Protein AF-A0A2V9K736-F1 (afdb_monomer_lite)

pLDDT: mean 77.45, std 14.62, range [39.84, 97.06]

Structure (mmCIF, N/CA/C/O backbone):
data_AF-A0A2V9K736-F1
#
_entry.id   AF-A0A2V9K736-F1
#
loop_
_atom_site.group_PDB
_atom_site.id
_atom_site.type_symbol
_atom_site.label_atom_id
_atom_site.label_alt_id
_atom_site.label_comp_id
_atom_site.label_asym_id
_atom_site.label_entity_id
_atom_site.label_seq_id
_atom_site.pdbx_PDB_ins_code
_atom_site.Cartn_x
_atom_site.Cartn_y
_atom_site.Cartn_z
_atom_site.occupancy
_atom_site.B_iso_or_equiv
_atom_site.auth_seq_id
_atom_site.auth_comp_id
_atom_site.auth_asym_id
_atom_site.auth_atom_id
_atom_site.pdbx_PDB_model_num
ATOM 1 N N . MET A 1 1 ? 2.320 -18.007 -5.615 1.00 45.31 1 MET A N 1
ATOM 2 C CA . MET A 1 1 ? 2.322 -16.530 -5.674 1.00 45.31 1 MET A CA 1
ATOM 3 C C . MET A 1 1 ? 3.599 -16.059 -4.986 1.00 45.31 1 MET A C 1
ATOM 5 O O . MET A 1 1 ? 3.812 -16.476 -3.857 1.00 45.31 1 MET A O 1
ATOM 9 N N . HIS A 1 2 ? 4.490 -15.334 -5.670 1.00 51.19 2 HIS A N 1
ATOM 10 C CA . HIS A 1 2 ? 5.785 -14.900 -5.100 1.00 51.19 2 HIS A CA 1
ATOM 11 C C . HIS A 1 2 ? 5.804 -13.398 -4.747 1.00 51.19 2 HIS A C 1
ATOM 13 O O . HIS A 1 2 ? 6.661 -12.951 -3.996 1.00 51.19 2 HIS A O 1
ATOM 19 N N . VAL A 1 3 ? 4.825 -12.637 -5.250 1.00 60.97 3 VAL A N 1
ATOM 20 C CA . VAL A 1 3 ? 4.582 -11.214 -4.971 1.00 60.97 3 VAL A CA 1
ATOM 21 C C . VAL A 1 3 ? 3.096 -11.066 -4.630 1.00 60.97 3 VAL A C 1
ATOM 23 O O . VAL A 1 3 ? 2.280 -11.798 -5.1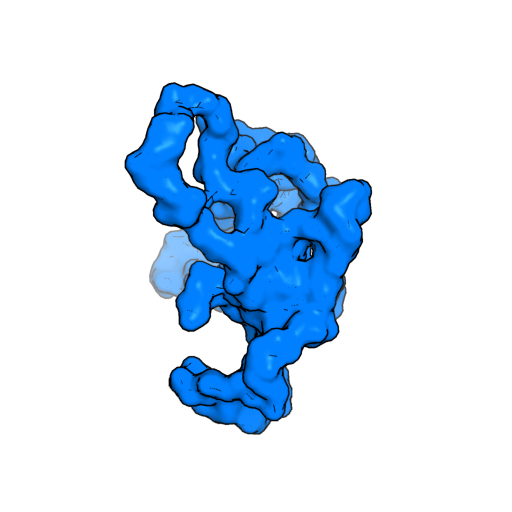91 1.00 60.97 3 VAL A O 1
ATOM 26 N N . GLY A 1 4 ? 2.749 -10.188 -3.683 1.00 61.91 4 GLY A N 1
ATOM 27 C CA . GLY A 1 4 ? 1.366 -9.987 -3.229 1.00 61.91 4 GLY A CA 1
ATOM 28 C C . GLY A 1 4 ? 0.404 -9.580 -4.353 1.00 61.91 4 GLY A C 1
ATOM 29 O O . GLY A 1 4 ? 0.833 -9.129 -5.415 1.00 61.91 4 GLY A O 1
ATOM 30 N N . ALA A 1 5 ? -0.898 -9.753 -4.117 1.00 70.69 5 ALA A N 1
ATOM 31 C CA . ALA A 1 5 ? -1.948 -9.333 -5.041 1.00 70.69 5 ALA A CA 1
ATOM 32 C C . ALA A 1 5 ? -2.770 -8.183 -4.444 1.00 70.69 5 ALA A C 1
ATOM 34 O O . ALA A 1 5 ? -3.247 -8.290 -3.313 1.00 70.69 5 ALA A O 1
ATOM 35 N N . ALA A 1 6 ? -2.976 -7.110 -5.209 1.00 73.38 6 ALA A N 1
ATOM 36 C CA . ALA A 1 6 ? -4.020 -6.130 -4.924 1.00 73.38 6 ALA A CA 1
ATOM 37 C C . ALA A 1 6 ? -5.364 -6.715 -5.357 1.00 73.38 6 ALA A C 1
ATOM 39 O O . ALA A 1 6 ? -5.498 -7.168 -6.493 1.00 73.38 6 ALA A O 1
ATOM 40 N N . VAL A 1 7 ? -6.348 -6.724 -4.457 1.00 75.06 7 VAL A N 1
ATOM 41 C CA . VAL A 1 7 ? -7.627 -7.415 -4.657 1.00 75.06 7 VAL A CA 1
ATOM 42 C C . VAL A 1 7 ? -8.797 -6.453 -4.493 1.00 75.06 7 VAL A C 1
ATOM 44 O O . VAL A 1 7 ? -8.876 -5.689 -3.533 1.00 75.06 7 VAL A O 1
ATOM 47 N N . TRP A 1 8 ? -9.751 -6.557 -5.408 1.00 69.56 8 TRP A N 1
ATOM 48 C CA . TRP A 1 8 ? -11.044 -5.901 -5.381 1.00 69.56 8 TRP A CA 1
ATOM 49 C C . TRP A 1 8 ? -12.160 -6.915 -5.124 1.00 69.56 8 TRP A C 1
ATOM 51 O O . TRP A 1 8 ? -12.261 -7.936 -5.804 1.00 69.56 8 TRP A O 1
ATOM 61 N N . ASN A 1 9 ? -13.022 -6.621 -4.152 1.00 77.12 9 ASN A N 1
ATOM 62 C CA . ASN A 1 9 ? -14.194 -7.427 -3.833 1.00 77.12 9 ASN A CA 1
ATOM 63 C C . ASN A 1 9 ? -15.443 -6.892 -4.560 1.00 77.12 9 ASN A C 1
ATOM 65 O O . ASN A 1 9 ? -15.799 -5.723 -4.416 1.00 77.12 9 ASN A O 1
ATOM 69 N N . ARG A 1 10 ? -16.119 -7.754 -5.329 1.00 83.69 10 ARG A N 1
ATOM 70 C CA . ARG A 1 10 ? -17.377 -7.463 -6.045 1.00 83.69 10 ARG A CA 1
ATOM 71 C C . ARG A 1 10 ? -18.619 -8.077 -5.385 1.00 83.69 10 ARG A C 1
ATOM 73 O O . ARG A 1 10 ? -19.692 -8.069 -5.976 1.00 83.69 10 ARG A O 1
ATOM 80 N N . GLY A 1 11 ? -18.482 -8.612 -4.174 1.00 68.00 11 GLY A N 1
ATOM 81 C CA . GLY A 1 11 ? -19.537 -9.253 -3.386 1.00 68.00 11 GLY A CA 1
ATOM 82 C C . GLY A 1 11 ? -19.592 -10.769 -3.575 1.00 68.00 11 GLY A C 1
ATOM 83 O O . GLY A 1 11 ? -19.641 -11.502 -2.596 1.00 68.00 11 GLY A O 1
ATOM 84 N N . ASN A 1 12 ? -19.527 -11.248 -4.819 1.00 77.19 12 ASN A N 1
ATOM 85 C CA . ASN A 1 12 ? -19.544 -12.679 -5.159 1.00 77.19 12 ASN A CA 1
ATOM 86 C C . ASN A 1 12 ? -18.238 -13.183 -5.802 1.00 77.19 12 ASN A C 1
ATOM 88 O O . ASN A 1 12 ? -18.101 -14.373 -6.084 1.00 77.19 12 ASN A O 1
ATOM 92 N N . VAL A 1 13 ? -17.303 -12.277 -6.087 1.00 74.50 13 VAL A N 1
ATOM 93 C CA . VAL A 1 13 ? -16.008 -12.588 -6.686 1.00 74.50 13 VAL A CA 1
ATOM 94 C C . VAL A 1 13 ? -14.970 -11.561 -6.243 1.00 74.50 13 VAL A C 1
ATOM 96 O O . VAL A 1 13 ? -15.246 -10.365 -6.133 1.00 74.50 13 VAL A O 1
ATOM 99 N N . LEU A 1 14 ? -13.768 -12.052 -5.991 1.00 75.56 14 LEU A N 1
ATOM 100 C CA . LEU A 1 14 ? -12.547 -11.295 -5.806 1.00 75.56 14 LEU A CA 1
ATOM 101 C C . LEU A 1 14 ? -11.805 -11.251 -7.137 1.00 75.56 14 LEU A C 1
ATOM 103 O O . LEU A 1 14 ? -11.604 -12.288 -7.769 1.00 75.56 14 LEU A O 1
ATOM 107 N N . ILE A 1 15 ? -11.389 -10.060 -7.546 1.00 81.62 15 ILE A N 1
ATOM 108 C CA . ILE A 1 15 ? -10.588 -9.822 -8.746 1.00 81.62 15 ILE A CA 1
ATOM 109 C C . ILE A 1 15 ? -9.294 -9.179 -8.281 1.00 81.62 15 ILE A C 1
ATOM 111 O O . ILE A 1 15 ? -9.344 -8.185 -7.569 1.00 81.62 15 ILE A O 1
ATOM 115 N N . GLY A 1 16 ? -8.145 -9.724 -8.653 1.00 83.19 16 GLY A N 1
ATOM 116 C CA . GLY A 1 16 ? -6.865 -9.176 -8.238 1.00 83.19 16 GLY A CA 1
ATOM 117 C C . GLY A 1 16 ? -5.836 -9.116 -9.348 1.00 83.19 16 GLY A C 1
ATOM 118 O O . GLY A 1 16 ? -5.862 -9.915 -10.282 1.00 83.19 16 GLY A O 1
ATOM 119 N N . LEU A 1 17 ? -4.914 -8.169 -9.215 1.00 84.50 17 LEU A N 1
ATOM 120 C CA . LEU A 1 17 ? -3.694 -8.117 -10.008 1.00 84.50 17 LEU A CA 1
ATOM 121 C C . LEU A 1 17 ? -2.550 -8.661 -9.163 1.00 84.50 17 LEU A C 1
ATOM 123 O O . LEU A 1 17 ? -2.366 -8.222 -8.029 1.00 84.50 17 LEU A O 1
ATOM 127 N N . TYR A 1 18 ? -1.767 -9.585 -9.707 1.00 84.62 18 TYR A N 1
ATOM 128 C CA . TYR A 1 18 ? -0.615 -10.170 -9.020 1.00 84.62 18 TYR A CA 1
ATOM 129 C C . TYR A 1 18 ? 0.660 -9.981 -9.842 1.00 84.62 18 TYR A C 1
ATOM 131 O O . TYR A 1 18 ? 0.606 -9.905 -11.069 1.00 84.62 18 TYR A O 1
ATOM 139 N N . GLY A 1 19 ? 1.810 -9.926 -9.167 1.00 85.56 19 GLY A N 1
ATOM 140 C CA . GLY A 1 19 ? 3.105 -9.857 -9.843 1.00 85.56 19 GLY A CA 1
ATOM 141 C C . GLY A 1 19 ? 3.469 -11.187 -10.508 1.00 85.56 19 GLY A C 1
ATOM 142 O O . GLY A 1 19 ? 3.698 -12.188 -9.819 1.00 85.56 19 GLY A O 1
ATOM 143 N N . GLN A 1 20 ? 3.553 -11.190 -11.837 1.00 87.56 20 GLN A N 1
ATOM 144 C CA . GLN A 1 20 ? 4.091 -12.282 -12.644 1.00 87.56 20 GLN A CA 1
ATOM 145 C C . GLN A 1 20 ? 5.601 -12.118 -12.762 1.00 87.56 20 GLN A C 1
ATOM 147 O O . GLN A 1 20 ? 6.100 -11.242 -13.459 1.00 87.56 20 GLN A O 1
ATOM 152 N N . TRP A 1 21 ? 6.333 -12.949 -12.028 1.00 83.00 21 TRP A N 1
ATOM 153 C CA . TRP A 1 21 ? 7.783 -12.864 -11.957 1.00 83.00 21 TRP A CA 1
ATOM 154 C C . TRP A 1 21 ? 8.454 -13.562 -13.140 1.00 83.00 21 TRP A C 1
ATOM 156 O O . TRP A 1 21 ? 8.187 -14.731 -13.423 1.00 83.00 21 TRP A O 1
ATOM 166 N N . HIS A 1 22 ? 9.417 -12.880 -13.752 1.00 83.62 22 HIS A N 1
ATOM 167 C CA . HIS A 1 22 ? 10.269 -13.404 -14.809 1.00 83.62 22 HIS A CA 1
ATOM 168 C C . HIS A 1 22 ? 11.751 -13.249 -14.429 1.00 83.62 22 HIS A C 1
ATOM 170 O O . HIS A 1 22 ? 12.192 -12.189 -13.985 1.00 83.62 22 HIS A O 1
ATOM 176 N N . GLY A 1 23 ? 12.532 -14.316 -14.628 1.00 72.81 23 GLY A N 1
ATOM 177 C CA . GLY A 1 23 ? 13.958 -14.372 -14.281 1.00 72.81 23 GLY A CA 1
ATOM 178 C C . GLY A 1 23 ? 14.237 -15.026 -12.922 1.00 72.81 23 GLY A C 1
ATOM 179 O O . GLY A 1 23 ? 13.334 -15.259 -12.124 1.00 72.81 23 GLY A O 1
ATOM 180 N N . SER A 1 24 ? 15.501 -15.358 -12.655 1.00 56.81 24 SER A N 1
ATOM 181 C CA . SER A 1 24 ? 15.928 -16.011 -11.410 1.00 56.81 24 SER A CA 1
ATOM 182 C C . SER A 1 24 ? 17.142 -15.293 -10.817 1.00 56.81 24 SER A C 1
ATOM 184 O O . SER A 1 24 ? 18.139 -15.144 -11.528 1.00 56.81 24 SER A O 1
ATOM 186 N N . PRO A 1 25 ? 17.122 -14.927 -9.519 1.00 53.09 25 PRO A N 1
ATOM 187 C CA . PRO A 1 25 ? 18.303 -14.414 -8.816 1.00 53.09 25 PRO A CA 1
ATOM 188 C C . PRO A 1 25 ? 19.452 -15.433 -8.743 1.00 53.09 25 PRO A C 1
ATOM 190 O O . PRO A 1 25 ? 20.589 -15.072 -8.466 1.00 53.09 25 PRO A O 1
ATOM 193 N N . LEU A 1 26 ? 19.156 -16.718 -8.971 1.00 51.94 26 LEU A N 1
ATOM 194 C CA . LEU A 1 26 ? 20.092 -17.837 -8.836 1.00 51.94 26 LEU A CA 1
ATOM 195 C C . LEU A 1 26 ? 20.592 -18.376 -10.184 1.00 51.94 26 LEU A C 1
ATOM 197 O O . LEU A 1 26 ? 21.334 -19.361 -10.210 1.00 51.94 26 LEU A O 1
ATOM 201 N N . ALA A 1 27 ? 20.214 -17.761 -11.309 1.00 48.84 27 ALA A N 1
ATOM 202 C CA . ALA A 1 27 ? 20.661 -18.177 -12.636 1.00 48.84 27 ALA A CA 1
ATOM 203 C C . ALA A 1 27 ? 22.115 -17.746 -12.910 1.00 48.84 27 ALA A C 1
ATOM 205 O O . ALA A 1 27 ? 22.373 -16.820 -13.674 1.00 48.84 27 ALA A O 1
ATOM 206 N N . ARG A 1 28 ? 23.042 -18.467 -12.262 1.00 46.59 28 ARG A N 1
ATOM 207 C CA . ARG A 1 28 ? 24.339 -19.001 -12.725 1.00 46.59 28 ARG A CA 1
ATOM 208 C C . ARG A 1 28 ? 25.403 -18.843 -11.636 1.00 46.59 28 ARG A C 1
ATOM 210 O O . ARG A 1 28 ? 25.918 -17.767 -11.365 1.00 46.59 28 ARG A O 1
ATOM 217 N N . ARG A 1 29 ? 25.740 -19.976 -11.021 1.00 47.31 29 ARG A N 1
ATOM 218 C CA . ARG A 1 29 ? 26.684 -20.143 -9.909 1.00 47.31 29 ARG A CA 1
ATOM 219 C C . ARG A 1 29 ? 28.160 -20.065 -10.339 1.00 47.31 29 ARG A C 1
ATOM 221 O O . ARG A 1 29 ? 28.994 -20.749 -9.759 1.00 47.31 29 ARG A O 1
ATOM 228 N N . GLU A 1 30 ? 28.497 -19.252 -11.336 1.00 46.59 30 GLU A N 1
ATOM 229 C CA . GLU A 1 30 ? 29.879 -19.087 -11.794 1.00 46.59 30 GLU A CA 1
ATOM 230 C C . GLU A 1 30 ? 30.253 -17.608 -11.829 1.00 46.59 30 GLU A C 1
ATOM 232 O O . GLU A 1 30 ? 29.832 -16.871 -12.712 1.00 46.59 30 GLU A O 1
ATOM 237 N N . ARG A 1 31 ? 31.047 -17.223 -10.818 1.00 44.28 31 ARG A N 1
ATOM 238 C CA . ARG A 1 31 ? 31.849 -15.996 -10.709 1.00 44.28 31 ARG A CA 1
ATOM 239 C C . ARG A 1 31 ? 31.155 -14.710 -11.157 1.00 44.28 31 ARG A C 1
ATOM 241 O O . ARG A 1 31 ? 31.341 -14.316 -12.292 1.00 44.28 31 ARG A O 1
ATOM 248 N N . VAL A 1 32 ? 30.529 -14.005 -10.218 1.00 39.84 32 VAL A N 1
ATOM 249 C CA . VAL A 1 32 ? 30.844 -12.600 -9.895 1.00 39.84 32 VAL A CA 1
ATOM 250 C C . VAL A 1 32 ? 30.275 -12.344 -8.492 1.00 39.84 32 VAL A C 1
ATOM 252 O O . VAL A 1 32 ? 29.093 -12.081 -8.312 1.00 39.84 32 VAL A O 1
ATOM 255 N N . PHE A 1 33 ? 31.118 -12.475 -7.468 1.00 40.16 33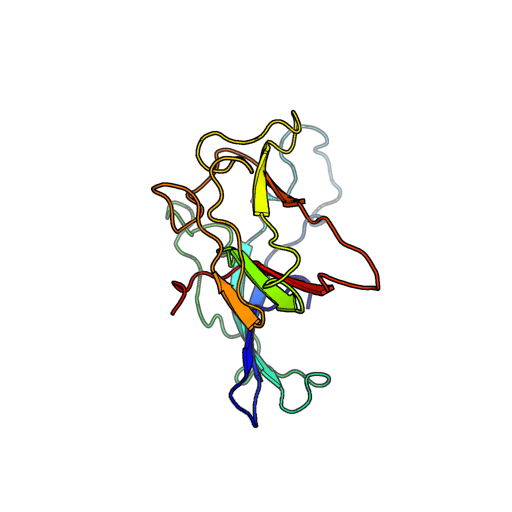 PHE A N 1
ATOM 256 C CA . PHE A 1 33 ? 30.966 -11.632 -6.288 1.00 40.16 33 PHE A CA 1
ATOM 257 C C . PHE A 1 33 ? 31.667 -10.334 -6.674 1.00 40.16 33 PHE A C 1
ATOM 259 O O . PHE A 1 33 ? 32.884 -10.390 -6.829 1.00 40.16 33 PHE A O 1
ATOM 266 N N . LEU A 1 34 ? 30.898 -9.266 -6.922 1.00 42.59 34 LEU A N 1
ATOM 267 C CA . LEU A 1 34 ? 31.243 -7.831 -7.009 1.00 42.59 34 LEU A CA 1
ATOM 268 C C . LEU A 1 34 ? 30.380 -7.155 -8.100 1.00 42.59 34 LEU A C 1
ATOM 270 O O . LEU A 1 34 ? 30.562 -7.414 -9.279 1.00 42.59 34 LEU A O 1
ATOM 274 N N . GLU A 1 35 ? 29.485 -6.267 -7.649 1.00 40.41 35 GLU A N 1
ATOM 275 C CA . GLU A 1 35 ? 28.606 -5.341 -8.399 1.00 40.41 35 GLU A CA 1
ATOM 276 C C . GLU A 1 35 ? 27.210 -5.854 -8.826 1.00 40.41 35 GLU A C 1
ATOM 278 O O . GLU A 1 35 ? 27.058 -6.779 -9.616 1.00 40.41 35 GLU A O 1
ATOM 283 N N . GLY A 1 36 ? 26.170 -5.196 -8.286 1.00 52.09 36 GLY A N 1
ATOM 284 C CA . GLY A 1 36 ? 24.752 -5.410 -8.612 1.00 52.09 36 GLY A CA 1
ATOM 285 C C . GLY A 1 36 ? 24.044 -6.453 -7.735 1.00 52.09 36 GLY A C 1
ATOM 286 O O . GLY A 1 36 ? 24.559 -7.534 -7.471 1.00 52.09 36 GLY A O 1
ATOM 287 N N . SER A 1 37 ? 22.823 -6.166 -7.271 1.00 52.44 37 SER A N 1
ATOM 288 C CA . SER A 1 37 ? 22.048 -7.043 -6.366 1.00 52.44 37 SER A CA 1
ATOM 289 C C . SER A 1 37 ? 21.457 -8.296 -7.039 1.00 52.44 37 SER A C 1
ATOM 291 O O . SER A 1 37 ? 20.653 -8.999 -6.430 1.00 52.44 37 SER A O 1
ATOM 293 N N . GLY A 1 38 ? 21.767 -8.554 -8.316 1.00 53.41 38 GLY A N 1
ATOM 294 C CA . GLY A 1 38 ? 21.086 -9.559 -9.146 1.00 53.41 38 GLY A CA 1
ATOM 295 C C . GLY A 1 38 ? 19.630 -9.202 -9.490 1.00 53.41 38 GLY A C 1
ATOM 296 O O . GLY A 1 38 ? 19.030 -9.833 -10.360 1.00 53.41 38 GLY A O 1
ATOM 297 N N . MET A 1 39 ? 19.076 -8.155 -8.866 1.00 55.94 39 MET A N 1
ATOM 298 C CA . MET A 1 39 ? 17.707 -7.687 -9.089 1.00 55.94 39 MET A CA 1
ATOM 299 C C . MET A 1 39 ? 17.527 -7.013 -10.454 1.00 55.94 39 MET A C 1
ATOM 301 O O . MET A 1 39 ? 16.415 -6.929 -10.958 1.00 55.94 39 MET A O 1
ATOM 305 N N . GLU A 1 40 ? 18.619 -6.589 -11.092 1.00 60.06 40 GLU A N 1
ATOM 306 C CA . GLU A 1 40 ? 18.616 -5.868 -12.373 1.00 60.06 40 GLU A CA 1
ATOM 307 C C . GLU A 1 40 ? 18.090 -6.698 -13.549 1.00 60.06 40 GLU A C 1
ATOM 309 O O . GLU A 1 40 ? 17.772 -6.152 -14.602 1.00 60.06 40 GLU A O 1
ATOM 314 N N . ARG A 1 41 ? 17.970 -8.021 -13.382 1.00 65.06 41 ARG A N 1
ATOM 315 C CA . ARG A 1 41 ? 17.419 -8.949 -14.386 1.00 65.06 41 ARG A CA 1
ATOM 316 C C . ARG A 1 41 ? 16.028 -9.464 -14.044 1.00 65.06 41 ARG A C 1
ATOM 318 O O . ARG A 1 41 ? 15.455 -10.220 -14.827 1.00 65.06 41 ARG A O 1
ATOM 325 N N . ILE A 1 42 ? 15.498 -9.093 -12.882 1.00 74.81 42 ILE A N 1
ATOM 326 C CA . ILE A 1 42 ? 14.122 -9.420 -12.530 1.00 74.81 42 ILE A CA 1
ATOM 327 C C . ILE A 1 42 ? 13.225 -8.559 -13.390 1.00 74.81 42 ILE A C 1
ATOM 329 O O . ILE A 1 42 ? 13.477 -7.368 -13.591 1.00 74.81 42 ILE A O 1
ATOM 333 N N . ARG A 1 43 ? 12.178 -9.179 -13.912 1.00 82.38 43 ARG A N 1
ATOM 334 C CA . ARG A 1 43 ? 11.117 -8.452 -14.576 1.00 82.38 43 ARG A CA 1
ATOM 335 C C . ARG A 1 43 ? 9.779 -8.907 -14.034 1.00 82.38 43 ARG A C 1
ATOM 337 O O . ARG A 1 43 ? 9.608 -10.095 -13.766 1.00 82.38 43 ARG A O 1
ATOM 344 N N . VAL A 1 44 ? 8.854 -7.969 -13.861 1.00 84.00 44 VAL A N 1
ATOM 345 C CA . VAL A 1 44 ? 7.529 -8.274 -13.314 1.00 84.00 44 VAL A CA 1
ATOM 346 C C . VAL A 1 44 ? 6.451 -7.615 -14.156 1.00 84.00 44 VAL A C 1
ATOM 348 O O . VAL A 1 44 ? 6.372 -6.389 -14.212 1.00 84.00 44 VAL A O 1
ATOM 351 N N . ASP A 1 45 ? 5.640 -8.454 -14.794 1.00 88.69 45 ASP A N 1
ATOM 352 C CA . ASP A 1 45 ? 4.378 -8.074 -15.429 1.00 88.69 45 ASP A CA 1
ATOM 353 C C . ASP A 1 45 ? 3.231 -8.212 -14.405 1.00 88.69 45 ASP A C 1
ATOM 355 O O . ASP A 1 45 ? 3.405 -8.831 -13.349 1.00 88.69 45 ASP A O 1
ATOM 359 N N . LEU A 1 46 ? 2.044 -7.664 -14.685 1.00 87.00 46 LEU A N 1
ATOM 360 C CA . LEU A 1 46 ? 0.863 -7.918 -13.851 1.00 87.00 46 LEU A CA 1
ATOM 361 C C . LEU A 1 46 ? -0.062 -8.932 -14.517 1.00 87.00 46 LEU A C 1
ATOM 363 O O . LEU A 1 46 ? -0.570 -8.708 -15.617 1.00 87.00 46 LEU A O 1
ATOM 367 N N . GLY A 1 47 ? -0.309 -10.033 -13.813 1.00 88.50 47 GLY A N 1
ATOM 368 C CA . GLY A 1 47 ? -1.300 -11.038 -14.176 1.00 88.50 47 GLY A CA 1
ATOM 369 C C . GLY A 1 47 ? -2.639 -10.795 -13.485 1.00 88.50 47 GLY A C 1
ATOM 370 O O . GLY A 1 47 ? -2.712 -10.110 -12.463 1.00 88.50 47 GLY A O 1
ATOM 371 N N . LEU A 1 48 ? -3.703 -11.392 -14.024 1.00 88.62 48 LEU A N 1
ATOM 372 C CA . LEU A 1 48 ? -5.051 -11.332 -13.457 1.00 88.62 48 LEU A CA 1
ATOM 373 C C . LEU A 1 48 ? -5.368 -12.622 -12.699 1.00 88.62 48 LEU A C 1
ATOM 375 O O . LEU A 1 48 ? -5.234 -13.717 -13.240 1.00 88.62 48 LEU A O 1
ATOM 379 N N . VAL A 1 49 ? -5.857 -12.493 -11.470 1.00 90.38 49 VAL A N 1
ATOM 380 C CA . VAL A 1 49 ? -6.349 -13.609 -10.658 1.00 90.38 49 VAL A CA 1
ATOM 381 C C . VAL A 1 49 ? -7.763 -13.345 -10.180 1.00 90.38 49 VAL A C 1
ATOM 383 O O . VAL A 1 49 ? -8.153 -12.209 -9.920 1.00 90.38 49 VAL A O 1
ATOM 386 N N . VAL A 1 50 ? -8.539 -14.413 -10.047 1.00 89.19 50 VAL A N 1
ATOM 387 C CA . VAL A 1 50 ? -9.879 -14.364 -9.468 1.00 89.19 50 VAL A CA 1
ATOM 388 C C . VAL A 1 50 ? -10.053 -15.445 -8.414 1.00 89.19 50 VAL A C 1
ATOM 390 O O . VAL A 1 50 ? -9.457 -16.521 -8.501 1.00 89.19 50 VAL A O 1
ATOM 393 N N . SER A 1 51 ? -10.901 -15.167 -7.432 1.00 83.00 51 SER A N 1
ATOM 394 C CA . SER A 1 51 ? -11.318 -16.128 -6.413 1.00 83.00 51 SER A CA 1
ATOM 395 C C . SER A 1 51 ? -12.751 -15.847 -5.983 1.00 83.00 51 SER A C 1
ATOM 397 O O . SER A 1 51 ? -13.210 -14.715 -6.049 1.00 83.00 51 SER A O 1
ATOM 399 N N . GLN A 1 52 ? -13.483 -16.870 -5.563 1.00 88.44 52 GLN A N 1
ATOM 400 C CA . GLN A 1 52 ? -14.833 -16.718 -5.007 1.00 88.44 52 GLN A CA 1
ATOM 401 C C . GLN A 1 52 ? -14.847 -16.883 -3.482 1.00 88.44 52 GLN A C 1
ATOM 403 O O . GLN A 1 52 ? -15.824 -16.516 -2.842 1.00 88.44 52 GLN A O 1
ATOM 408 N N . ASP A 1 53 ? -13.765 -17.408 -2.905 1.00 75.56 53 ASP A N 1
ATOM 409 C CA . ASP A 1 53 ? -13.680 -17.811 -1.498 1.00 75.56 53 ASP A CA 1
ATOM 410 C C . ASP A 1 53 ? -12.400 -17.326 -0.796 1.00 75.56 53 ASP A C 1
ATOM 412 O O . ASP A 1 53 ? -12.177 -17.653 0.364 1.00 75.56 53 ASP A O 1
ATOM 416 N N . ALA A 1 54 ? -11.556 -16.553 -1.488 1.00 78.00 54 ALA A N 1
ATOM 417 C CA . ALA A 1 54 ? -10.240 -16.085 -1.041 1.00 78.00 54 ALA A CA 1
ATOM 418 C C . ALA A 1 54 ? -9.204 -17.187 -0.749 1.00 78.00 54 ALA A C 1
ATOM 420 O O . ALA A 1 54 ? -8.066 -16.872 -0.396 1.00 78.00 54 ALA A O 1
ATOM 421 N N . ILE A 1 55 ? -9.558 -18.458 -0.932 1.00 80.06 55 ILE A N 1
ATOM 422 C CA . ILE A 1 55 ? -8.699 -19.613 -0.659 1.00 80.06 55 ILE A CA 1
ATOM 423 C C . ILE A 1 55 ? -8.196 -20.177 -1.984 1.00 80.06 55 ILE A C 1
ATOM 425 O O . ILE A 1 55 ? -6.993 -20.357 -2.183 1.00 80.06 55 ILE A O 1
ATOM 429 N N . HIS A 1 56 ? -9.110 -20.394 -2.925 1.00 83.69 56 HIS A N 1
ATOM 430 C CA . HIS A 1 56 ? -8.815 -20.949 -4.232 1.00 83.69 56 HIS A CA 1
ATOM 431 C C . HIS A 1 56 ? -8.744 -19.827 -5.259 1.00 83.69 56 HIS A C 1
ATOM 433 O O . HIS A 1 56 ? -9.740 -19.180 -5.597 1.00 83.69 56 HIS A O 1
ATOM 439 N N . TRP A 1 57 ? -7.536 -19.608 -5.764 1.00 87.06 57 TRP A N 1
ATOM 440 C CA . TRP A 1 57 ? -7.246 -18.598 -6.770 1.00 87.06 57 TRP A CA 1
ATOM 441 C C . TRP A 1 57 ? -6.980 -19.260 -8.110 1.00 87.06 57 TRP A C 1
ATOM 443 O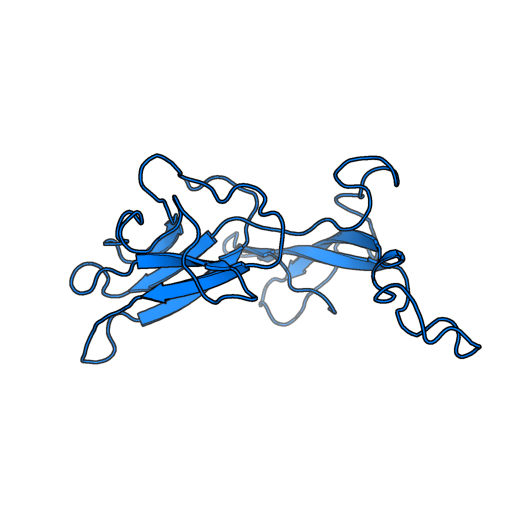 O . TRP A 1 57 ? -6.317 -20.296 -8.188 1.00 87.06 57 TRP A O 1
ATOM 453 N N . ARG A 1 58 ? -7.481 -18.641 -9.174 1.00 92.25 58 ARG A N 1
ATOM 454 C CA . ARG A 1 58 ? -7.197 -19.061 -10.544 1.00 92.25 58 ARG A CA 1
ATOM 455 C C . ARG A 1 58 ? -6.923 -17.860 -11.423 1.00 92.25 58 ARG A C 1
ATOM 457 O O . ARG A 1 58 ? -7.523 -16.801 -11.253 1.00 92.25 58 ARG A O 1
ATOM 464 N N . GLU A 1 59 ? -6.060 -18.063 -12.399 1.00 92.94 59 GLU A N 1
ATOM 465 C CA . GLU A 1 59 ? -5.937 -17.149 -13.522 1.00 92.94 59 GLU A CA 1
ATOM 466 C C . GLU A 1 59 ? -7.068 -17.461 -14.510 1.00 92.94 59 GLU A C 1
ATOM 468 O O . GLU A 1 59 ? -7.222 -18.627 -14.888 1.00 92.94 59 GLU A O 1
ATOM 473 N N . PRO A 1 60 ? -7.882 -16.469 -14.920 1.00 91.81 60 PRO A N 1
ATOM 474 C CA . PRO A 1 60 ? -8.878 -16.671 -15.973 1.00 91.81 60 PRO A CA 1
ATOM 475 C C . PRO A 1 60 ? -8.247 -17.185 -17.271 1.00 91.81 60 PRO A C 1
ATOM 477 O O . PRO A 1 60 ? -8.827 -18.021 -17.957 1.00 91.81 60 PRO A O 1
ATOM 480 N N . GLU A 1 61 ? -7.034 -16.716 -17.558 1.00 91.38 61 GLU A N 1
ATOM 481 C CA . GLU A 1 61 ? -6.173 -17.179 -18.635 1.00 91.38 61 GLU A CA 1
ATOM 482 C C . GLU A 1 61 ? -4.758 -17.321 -18.069 1.00 91.38 61 GLU A C 1
ATOM 484 O O . GLU A 1 61 ? -4.190 -16.348 -17.570 1.00 91.38 61 GLU A O 1
ATOM 489 N N . ARG A 1 62 ? -4.221 -18.545 -18.078 1.00 88.44 62 ARG A N 1
ATOM 490 C CA . ARG A 1 62 ? -2.933 -18.855 -17.443 1.00 88.44 62 ARG A CA 1
ATOM 491 C C . ARG A 1 62 ? -1.798 -18.049 -18.061 1.00 88.44 62 ARG A C 1
ATOM 493 O O . ARG A 1 62 ? -1.706 -17.976 -19.282 1.00 88.44 62 ARG A O 1
ATOM 500 N N . GLU A 1 63 ? -0.929 -17.505 -17.210 1.00 85.31 63 GLU A N 1
ATOM 501 C CA . GLU A 1 63 ? 0.315 -16.816 -17.587 1.00 85.31 63 GLU A CA 1
ATOM 502 C C . GLU A 1 63 ? 0.125 -15.617 -18.531 1.00 85.31 63 GLU A C 1
ATOM 504 O O . GLU A 1 63 ? 1.089 -15.067 -19.070 1.00 85.31 63 GLU A O 1
ATOM 509 N N . ARG A 1 64 ? -1.117 -15.156 -18.720 1.00 90.94 64 ARG A N 1
ATOM 510 C CA . ARG A 1 64 ? -1.373 -13.962 -19.511 1.00 90.94 64 ARG A CA 1
ATOM 511 C C . ARG A 1 64 ? -0.874 -12.739 -18.756 1.00 90.94 64 ARG A C 1
ATOM 513 O O . ARG A 1 64 ? -1.324 -12.456 -17.646 1.00 90.94 64 ARG A O 1
ATOM 520 N N . ARG A 1 65 ? -0.023 -11.968 -19.431 1.00 90.06 65 ARG A N 1
ATOM 521 C CA . ARG A 1 65 ? 0.368 -10.613 -19.034 1.00 90.06 65 ARG A CA 1
ATOM 522 C C . ARG A 1 65 ? -0.829 -9.696 -19.248 1.00 90.06 65 ARG A C 1
ATOM 524 O O . ARG A 1 65 ? -1.116 -9.293 -20.375 1.00 90.06 65 ARG A O 1
ATOM 531 N N . PHE A 1 66 ? -1.584 -9.453 -18.184 1.00 87.69 66 PHE A N 1
ATOM 532 C CA . PHE A 1 66 ? -2.778 -8.615 -18.235 1.00 87.69 66 PHE A CA 1
ATOM 533 C C . PHE A 1 66 ? -2.400 -7.140 -18.384 1.00 87.69 66 PHE A C 1
ATOM 535 O O . PHE A 1 66 ? -2.991 -6.441 -19.203 1.00 87.69 66 PHE A O 1
ATOM 542 N N . ILE A 1 67 ? -1.361 -6.707 -17.663 1.00 87.38 67 ILE A N 1
ATOM 543 C CA . ILE A 1 67 ? -0.660 -5.445 -17.914 1.00 87.38 67 ILE A CA 1
ATOM 544 C C . ILE A 1 67 ? 0.815 -5.786 -18.127 1.00 87.38 67 ILE A C 1
ATOM 546 O O . ILE A 1 67 ? 1.495 -6.158 -17.163 1.00 87.38 67 ILE A O 1
ATOM 550 N N . PRO A 1 68 ? 1.301 -5.732 -19.376 1.00 87.81 68 PRO A N 1
ATOM 551 C CA . PRO A 1 68 ? 2.710 -5.914 -19.646 1.00 87.81 68 PRO A CA 1
ATOM 552 C C . PRO A 1 68 ? 3.485 -4.665 -19.224 1.00 87.81 68 PRO A C 1
ATOM 554 O O . PRO A 1 68 ? 2.990 -3.545 -19.345 1.00 87.81 68 PRO A O 1
ATOM 557 N N . ARG A 1 69 ? 4.717 -4.867 -18.777 1.00 85.81 69 ARG A N 1
ATOM 558 C CA . ARG A 1 69 ? 5.709 -3.806 -18.607 1.00 85.81 69 ARG A CA 1
ATOM 559 C C . ARG A 1 69 ? 6.064 -3.143 -19.945 1.00 85.81 69 ARG A C 1
ATOM 561 O O . ARG A 1 69 ? 5.897 -3.753 -21.010 1.00 85.81 69 ARG A O 1
ATOM 568 N N . GLY A 1 70 ? 6.617 -1.936 -19.874 1.00 77.81 70 GLY A N 1
ATOM 569 C CA . GLY A 1 70 ? 7.196 -1.238 -21.020 1.00 77.81 70 GLY A CA 1
ATOM 570 C C . GLY A 1 70 ? 8.489 -1.877 -21.540 1.00 77.81 70 GLY A C 1
ATOM 571 O O . GLY A 1 70 ? 8.947 -2.926 -21.071 1.00 77.81 70 GLY A O 1
ATOM 572 N N . LYS A 1 71 ? 9.101 -1.250 -22.545 1.00 83.94 71 LYS A N 1
ATOM 573 C CA . LYS A 1 71 ? 10.447 -1.617 -23.016 1.00 83.94 71 LYS A CA 1
ATOM 574 C C . LYS A 1 71 ? 11.485 -1.285 -21.948 1.00 83.94 71 LYS A C 1
ATOM 576 O O . LYS A 1 71 ? 11.211 -0.516 -21.045 1.00 83.94 71 LYS A O 1
ATOM 581 N N . GLU A 1 72 ? 12.687 -1.844 -22.060 1.00 75.94 72 GLU A N 1
ATOM 582 C CA . GLU A 1 72 ? 13.736 -1.723 -21.033 1.00 75.94 72 GLU A CA 1
ATOM 583 C C . GLU A 1 72 ? 14.095 -0.272 -20.670 1.00 75.94 72 GLU A C 1
ATOM 585 O O . GLU A 1 72 ? 14.349 0.018 -19.504 1.00 75.94 72 GLU A O 1
ATOM 590 N N . GLU A 1 73 ? 14.037 0.631 -21.646 1.00 77.75 73 GLU A N 1
ATOM 591 C CA . GLU A 1 73 ? 14.280 2.068 -21.470 1.00 77.75 73 GLU A CA 1
ATOM 592 C C . GLU A 1 73 ? 13.028 2.877 -21.089 1.00 77.75 73 GLU A C 1
ATOM 594 O O . GLU A 1 73 ? 13.144 4.053 -20.736 1.00 77.75 73 GLU A O 1
ATOM 599 N N . ASP A 1 74 ? 11.840 2.273 -21.145 1.00 71.50 74 ASP A N 1
ATOM 600 C CA . ASP A 1 74 ? 10.614 2.928 -20.701 1.00 71.50 74 ASP A CA 1
ATOM 601 C C . ASP A 1 74 ? 10.597 3.003 -19.166 1.00 71.50 74 ASP A C 1
ATOM 603 O O . ASP A 1 74 ? 11.147 2.158 -18.455 1.00 71.50 74 ASP A O 1
ATOM 607 N N . TRP A 1 75 ? 9.937 4.032 -18.635 1.00 70.88 75 TRP A N 1
ATOM 608 C CA . TRP A 1 75 ? 9.882 4.305 -17.193 1.00 70.88 75 TRP A CA 1
ATOM 609 C C . TRP A 1 75 ? 9.299 3.142 -16.362 1.00 70.88 75 TRP A C 1
ATOM 611 O O . TRP A 1 75 ? 9.565 3.044 -15.165 1.00 70.88 75 TRP A O 1
ATOM 621 N N . ASP A 1 76 ? 8.532 2.253 -16.994 1.00 69.56 76 ASP A N 1
ATOM 622 C CA . ASP A 1 76 ? 7.890 1.064 -16.439 1.00 69.56 76 ASP A CA 1
ATOM 623 C C . ASP A 1 76 ? 8.493 -0.257 -16.972 1.00 69.56 76 ASP A C 1
ATOM 625 O O . ASP A 1 76 ? 7.897 -1.324 -16.830 1.00 69.56 76 ASP A O 1
ATOM 629 N N . GLY A 1 77 ? 9.693 -0.210 -17.563 1.00 76.62 77 GLY A N 1
ATOM 630 C CA . GLY A 1 77 ? 10.334 -1.318 -18.283 1.00 76.62 77 GLY A CA 1
ATOM 631 C C . GLY A 1 77 ? 10.870 -2.487 -17.455 1.00 76.62 77 GLY A C 1
ATOM 632 O O . GLY A 1 77 ? 11.192 -3.557 -17.990 1.00 76.62 77 GLY A O 1
ATOM 633 N N . SER A 1 78 ? 10.992 -2.295 -16.142 1.00 73.69 78 SER A N 1
ATOM 634 C CA . SER A 1 78 ? 11.644 -3.248 -15.240 1.00 73.69 78 SER A CA 1
ATOM 635 C C . SER A 1 78 ? 10.633 -4.023 -14.394 1.00 73.69 78 SER A C 1
ATOM 637 O O . SER A 1 78 ? 10.451 -5.228 -14.580 1.00 73.69 78 SER A O 1
ATOM 639 N N . VAL A 1 79 ? 9.939 -3.343 -13.482 1.00 72.69 79 VAL A N 1
ATOM 640 C CA . VAL A 1 79 ? 9.030 -3.967 -12.513 1.00 72.69 79 VAL A CA 1
ATOM 641 C C . VAL A 1 79 ? 7.796 -3.090 -12.361 1.00 72.69 79 VAL A C 1
ATOM 643 O O . VAL A 1 79 ? 7.892 -1.971 -11.857 1.00 72.69 79 VAL A O 1
ATOM 646 N N . LEU A 1 80 ? 6.632 -3.621 -12.734 1.00 67.56 80 LEU A N 1
ATOM 647 C CA . LEU A 1 80 ? 5.357 -3.011 -12.377 1.00 67.56 80 LEU A CA 1
ATOM 648 C C . LEU A 1 80 ? 5.022 -3.348 -10.916 1.00 67.56 80 LEU A C 1
ATOM 650 O O . LEU A 1 80 ? 4.704 -4.490 -10.585 1.00 67.56 80 LEU A O 1
ATOM 654 N N . ASN A 1 81 ? 5.098 -2.343 -10.040 1.00 66.00 81 ASN A N 1
ATOM 655 C CA . ASN A 1 81 ? 4.697 -2.427 -8.631 1.00 66.00 81 ASN A CA 1
ATOM 656 C C . ASN A 1 81 ? 3.382 -1.665 -8.386 1.00 66.00 81 ASN A C 1
ATOM 658 O O . ASN A 1 81 ? 3.069 -0.701 -9.076 1.00 66.00 81 ASN A O 1
ATOM 662 N N . GLN A 1 82 ? 2.610 -2.081 -7.382 1.00 61.78 82 GLN A N 1
ATOM 663 C CA . GLN A 1 82 ? 1.280 -1.533 -7.069 1.00 61.78 82 GLN A CA 1
ATOM 664 C C . GLN A 1 82 ? 1.366 -0.591 -5.839 1.00 61.78 82 GLN A C 1
ATOM 666 O O . GLN A 1 82 ? 1.557 -1.116 -4.742 1.00 61.78 82 GLN A O 1
ATOM 671 N N . MET A 1 83 ? 1.280 0.760 -5.950 1.00 50.06 83 MET A N 1
ATOM 672 C CA . MET A 1 83 ? 1.454 1.653 -4.765 1.00 50.06 83 MET A CA 1
ATOM 673 C C . MET A 1 83 ? 0.662 3.002 -4.673 1.00 50.06 83 MET A C 1
ATOM 675 O O . MET A 1 83 ? 0.818 3.850 -5.536 1.00 50.06 83 MET A O 1
ATOM 679 N N . ASN A 1 84 ? -0.099 3.179 -3.562 1.00 51.88 84 ASN A N 1
ATOM 680 C CA . ASN A 1 84 ? -0.821 4.302 -2.868 1.00 51.88 84 ASN A CA 1
ATOM 681 C C . ASN A 1 84 ? -1.177 3.775 -1.461 1.00 51.88 84 ASN A C 1
ATOM 683 O O . ASN A 1 84 ? -1.434 2.588 -1.335 1.00 51.88 84 ASN A O 1
ATOM 687 N N . ALA A 1 85 ? -1.271 4.598 -0.416 1.00 43.41 85 ALA A N 1
ATOM 688 C CA . ALA A 1 85 ? -1.549 4.109 0.942 1.00 43.41 85 ALA A CA 1
ATOM 689 C C . ALA A 1 85 ? -3.022 4.237 1.374 1.00 43.41 85 ALA A C 1
ATOM 691 O O . ALA A 1 85 ? -3.584 5.329 1.367 1.00 43.41 85 ALA A O 1
ATOM 692 N N . PHE A 1 86 ? -3.614 3.133 1.828 1.00 56.88 86 PHE A N 1
ATOM 693 C CA . PHE A 1 86 ? -4.975 3.033 2.358 1.00 56.88 86 PHE A CA 1
ATOM 694 C C . PHE A 1 86 ? -4.985 2.267 3.676 1.00 56.88 86 PHE A C 1
ATOM 696 O O . PHE A 1 86 ? -4.207 1.328 3.842 1.00 56.88 86 PHE A O 1
ATOM 703 N N . VAL A 1 87 ? -5.896 2.620 4.584 1.00 54.81 87 VAL A N 1
ATOM 704 C CA . VAL A 1 87 ? -6.061 1.946 5.879 1.00 54.81 87 VAL A CA 1
ATOM 705 C C . VAL A 1 87 ? -7.472 1.383 6.043 1.00 54.81 87 VAL A C 1
ATOM 707 O O . VAL A 1 87 ? -8.456 2.021 5.677 1.00 54.81 87 VAL A O 1
ATOM 710 N N . ASN A 1 88 ? -7.563 0.191 6.635 1.00 74.38 88 ASN A N 1
ATOM 711 C CA . ASN A 1 88 ? -8.794 -0.339 7.221 1.00 74.38 88 ASN A CA 1
ATOM 712 C C . ASN A 1 88 ? -8.668 -0.250 8.745 1.00 74.38 88 ASN A C 1
ATOM 714 O O . ASN A 1 88 ? -7.819 -0.942 9.316 1.00 74.38 88 ASN A O 1
ATOM 718 N N . ALA A 1 89 ? -9.483 0.579 9.398 1.00 66.62 89 ALA A N 1
ATOM 719 C CA . ALA A 1 89 ? -9.410 0.775 10.844 1.00 66.62 89 ALA A CA 1
ATOM 720 C C . ALA A 1 89 ? -10.763 1.119 11.485 1.00 66.62 89 ALA A C 1
ATOM 722 O O . ALA A 1 89 ? -11.647 1.659 10.821 1.00 66.62 89 ALA A O 1
ATOM 723 N N . ASP A 1 90 ? -10.895 0.813 12.778 1.00 64.81 90 ASP A N 1
ATOM 724 C CA . ASP A 1 90 ? -12.067 1.123 13.609 1.00 64.81 90 ASP A CA 1
ATOM 725 C C . ASP A 1 90 ? -11.682 1.858 14.908 1.00 64.81 90 ASP A C 1
AT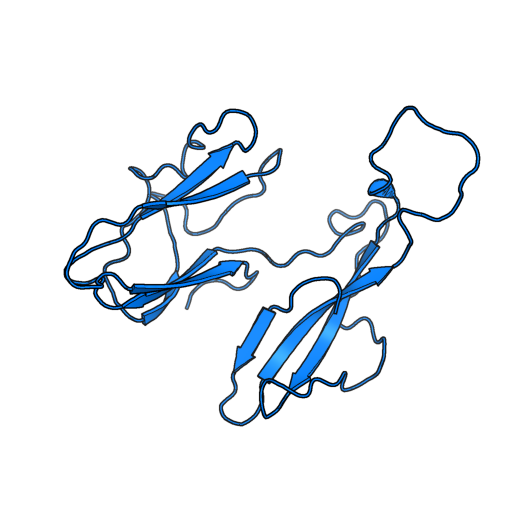OM 727 O O . ASP A 1 90 ? -10.575 1.701 15.434 1.00 64.81 90 ASP A O 1
ATOM 731 N N . GLY A 1 91 ? -12.603 2.664 15.439 1.00 76.38 91 GLY A N 1
ATOM 732 C CA . GLY A 1 91 ? -12.415 3.506 16.622 1.00 76.38 91 GLY A CA 1
ATOM 733 C C . GLY A 1 91 ? -11.659 4.816 16.374 1.00 76.38 91 GLY A C 1
ATOM 734 O O . GLY A 1 91 ? -11.184 5.431 17.334 1.00 76.38 91 GLY A O 1
ATOM 735 N N . LEU A 1 92 ? -11.537 5.246 15.115 1.00 84.12 92 LEU A N 1
ATOM 736 C CA . LEU A 1 92 ? -10.772 6.439 14.733 1.00 84.12 92 LEU A CA 1
ATOM 737 C C . LEU A 1 92 ? -11.421 7.755 15.175 1.00 84.12 92 LEU A C 1
ATOM 739 O O . LEU A 1 92 ? -10.736 8.771 15.295 1.00 84.12 92 LEU A O 1
ATOM 743 N N . GLU A 1 93 ? -12.719 7.737 15.477 1.00 83.75 93 GLU A N 1
ATOM 744 C CA . GLU A 1 93 ? -13.461 8.901 15.964 1.00 83.75 93 GLU A CA 1
ATOM 745 C C . GLU A 1 93 ? -12.923 9.368 17.322 1.00 83.75 93 GLU A C 1
ATOM 747 O O . GLU A 1 93 ? -12.883 10.565 17.610 1.00 83.75 93 GLU A O 1
ATOM 752 N N . GLN A 1 94 ? -12.488 8.413 18.148 1.00 82.75 94 GLN A N 1
ATOM 753 C CA . GLN A 1 94 ? -11.943 8.661 19.480 1.00 82.75 94 GLN A CA 1
ATOM 754 C C . GLN A 1 94 ? -10.412 8.663 19.489 1.00 82.75 94 GLN A C 1
ATOM 756 O O . GLN A 1 94 ? -9.804 9.406 20.261 1.00 82.75 94 GLN A O 1
ATOM 761 N N . TYR A 1 95 ? -9.798 7.866 18.615 1.00 84.62 95 TYR A N 1
ATOM 762 C CA . TYR A 1 95 ? -8.353 7.698 18.535 1.00 84.62 95 TYR A CA 1
ATOM 763 C C . TYR A 1 95 ? -7.860 7.867 17.094 1.00 84.62 95 TYR A C 1
ATOM 765 O O . TYR A 1 95 ? -7.623 6.875 16.401 1.00 84.62 95 TYR A O 1
ATOM 773 N N . PRO A 1 96 ? -7.709 9.118 16.621 1.00 88.56 96 PRO A N 1
ATOM 774 C CA . PRO A 1 96 ? -7.222 9.371 15.277 1.00 88.56 96 PRO A CA 1
ATOM 775 C C . PRO A 1 96 ? -5.815 8.807 15.090 1.00 88.56 96 PRO A C 1
ATOM 777 O O . PRO A 1 96 ? -4.973 8.932 15.983 1.00 88.56 96 PRO A O 1
ATOM 780 N N . LEU A 1 97 ? -5.542 8.256 13.910 1.00 90.12 97 LEU A N 1
ATOM 781 C CA . LEU A 1 97 ? -4.193 7.835 13.534 1.00 90.12 97 LEU A CA 1
ATOM 782 C C . LEU A 1 97 ? -3.592 8.776 12.495 1.00 90.12 97 LEU A C 1
ATOM 784 O O . LEU A 1 97 ? -4.302 9.419 11.715 1.00 90.12 97 LEU A O 1
ATOM 788 N N . THR A 1 98 ? -2.267 8.835 12.476 1.00 94.12 98 THR A N 1
ATOM 789 C CA . THR A 1 98 ? -1.503 9.475 11.404 1.00 94.12 98 THR A CA 1
ATOM 790 C C . THR A 1 98 ? -0.535 8.478 10.798 1.00 94.12 98 THR A C 1
ATOM 792 O O . THR A 1 98 ? -0.137 7.495 11.427 1.00 94.12 98 THR A O 1
ATOM 795 N N . VAL A 1 99 ? -0.147 8.732 9.556 1.00 91.44 99 VAL A N 1
ATOM 796 C CA . VAL A 1 99 ? 0.837 7.925 8.843 1.00 91.44 99 VAL A CA 1
ATOM 797 C C . VAL A 1 99 ? 1.954 8.839 8.376 1.00 91.44 99 VAL A C 1
ATOM 799 O O . VAL A 1 99 ? 1.718 9.966 7.948 1.00 91.44 99 VAL A O 1
ATOM 802 N N . GLU A 1 100 ? 3.185 8.361 8.483 1.00 94.81 100 GLU A N 1
ATOM 803 C CA . GLU A 1 100 ? 4.360 9.081 8.010 1.00 94.81 100 GLU A CA 1
ATOM 804 C C . GLU A 1 100 ? 5.243 8.189 7.142 1.00 94.81 100 GLU A C 1
ATOM 806 O O . GLU A 1 100 ? 5.356 6.981 7.388 1.00 94.81 100 GLU A O 1
ATOM 811 N N . LEU A 1 101 ? 5.884 8.795 6.142 1.00 93.50 101 LEU A N 1
ATOM 812 C CA . LEU A 1 101 ? 6.957 8.150 5.395 1.00 93.50 101 LEU A CA 1
ATOM 813 C C . LEU A 1 101 ? 8.292 8.496 6.040 1.00 93.50 101 LEU A C 1
ATOM 815 O O . LEU A 1 101 ? 8.558 9.650 6.382 1.00 93.50 101 LEU A O 1
ATOM 819 N N . ARG A 1 102 ? 9.153 7.492 6.171 1.00 90.12 102 ARG A N 1
ATOM 820 C CA . ARG A 1 102 ? 10.516 7.654 6.676 1.00 90.12 102 ARG A CA 1
ATOM 821 C C . ARG A 1 102 ? 11.520 7.123 5.677 1.00 90.12 102 ARG A C 1
ATOM 823 O O . ARG A 1 102 ? 11.291 6.091 5.051 1.00 90.12 102 ARG A O 1
ATOM 830 N N . ASP A 1 103 ? 12.648 7.809 5.573 1.00 88.62 103 ASP A N 1
ATOM 831 C CA . ASP A 1 103 ? 13.795 7.289 4.842 1.00 88.62 103 ASP A CA 1
ATOM 832 C C . ASP A 1 103 ? 14.277 5.998 5.517 1.00 88.62 103 ASP A C 1
ATOM 834 O O . ASP A 1 103 ? 14.526 5.971 6.725 1.00 88.62 103 ASP A O 1
ATOM 838 N N . TYR A 1 104 ? 14.396 4.919 4.741 1.00 76.31 104 TYR A N 1
ATOM 839 C CA . TYR A 1 104 ? 14.721 3.596 5.274 1.00 76.31 104 TYR A CA 1
ATOM 840 C C . TYR A 1 104 ? 16.082 3.549 5.983 1.00 76.31 104 TYR A C 1
ATOM 842 O O . TYR A 1 104 ? 16.241 2.812 6.954 1.00 76.31 104 TYR A O 1
ATOM 850 N N . ARG A 1 105 ? 17.072 4.325 5.517 1.00 78.94 105 ARG A N 1
ATOM 851 C CA . ARG A 1 105 ? 18.442 4.269 6.056 1.00 78.94 105 ARG A CA 1
ATOM 852 C C . ARG A 1 105 ? 18.594 5.076 7.338 1.00 78.94 105 ARG A C 1
ATOM 854 O O . ARG A 1 105 ? 19.211 4.613 8.289 1.00 78.94 105 ARG A O 1
ATOM 861 N N . SER A 1 106 ? 18.077 6.298 7.344 1.00 89.69 106 SER A N 1
ATOM 862 C CA . SER A 1 106 ? 18.226 7.245 8.449 1.00 89.69 106 SER A CA 1
ATOM 863 C C . SER A 1 106 ? 17.096 7.157 9.473 1.00 89.69 106 SER A C 1
ATOM 865 O O . SER A 1 106 ? 17.235 7.682 10.577 1.00 89.69 106 SER A O 1
ATOM 867 N N . GLY A 1 107 ? 15.960 6.553 9.110 1.00 88.88 107 GLY A N 1
ATOM 868 C CA . GLY A 1 107 ? 14.746 6.517 9.926 1.00 88.88 107 GLY A CA 1
ATOM 869 C C . GLY A 1 107 ? 14.085 7.887 10.110 1.00 88.88 107 GLY A C 1
ATOM 870 O O . GLY A 1 107 ? 13.135 8.008 10.891 1.00 88.88 107 GLY A O 1
ATOM 871 N N . ARG A 1 108 ? 14.578 8.932 9.433 1.00 94.44 108 ARG A N 1
ATOM 872 C CA . ARG A 1 108 ? 14.053 10.295 9.548 1.00 94.44 108 ARG A CA 1
ATOM 873 C C . ARG A 1 108 ? 12.762 10.448 8.736 1.00 94.44 108 ARG A C 1
ATOM 875 O O . ARG A 1 108 ? 12.674 9.858 7.658 1.00 94.44 108 ARG A O 1
ATOM 882 N N . PRO A 1 109 ? 11.779 11.230 9.221 1.00 95.50 109 PRO A N 1
ATOM 883 C CA . PRO A 1 109 ? 10.601 11.582 8.432 1.00 95.50 109 PRO A CA 1
ATOM 884 C C . PRO A 1 109 ? 10.988 12.266 7.120 1.00 95.50 109 PRO A C 1
ATOM 886 O O . PRO A 1 109 ? 11.912 13.082 7.091 1.00 95.50 109 PRO A O 1
ATOM 889 N N . ILE A 1 110 ? 10.278 11.933 6.044 1.00 95.62 110 ILE A N 1
ATOM 890 C CA . ILE A 1 110 ? 10.442 12.578 4.741 1.00 95.62 110 ILE A CA 1
ATOM 891 C C . ILE A 1 110 ? 9.606 13.869 4.727 1.00 95.62 110 ILE A C 1
ATOM 893 O O . ILE A 1 110 ? 8.404 13.798 4.996 1.00 95.62 110 ILE A O 1
ATOM 897 N N . PRO A 1 111 ? 10.190 15.040 4.400 1.00 94.88 111 PRO A N 1
ATOM 898 C CA . PRO A 1 111 ? 9.453 16.303 4.345 1.00 94.88 111 PRO A CA 1
ATOM 899 C C . PRO A 1 111 ? 8.238 16.266 3.404 1.00 94.88 111 PRO A C 1
ATOM 901 O O . PRO A 1 111 ? 8.320 15.798 2.263 1.00 94.88 111 PRO A O 1
ATOM 904 N N . GLY A 1 112 ? 7.108 16.781 3.885 1.00 94.06 112 GLY A N 1
ATOM 905 C CA . GLY A 1 112 ? 5.790 16.726 3.254 1.00 94.06 112 GLY A CA 1
ATOM 906 C C . GLY A 1 112 ? 5.070 15.380 3.403 1.00 94.06 112 GLY A C 1
ATOM 907 O O . GLY A 1 112 ? 3.963 15.232 2.896 1.00 94.06 112 GLY A O 1
ATOM 908 N N . TYR A 1 113 ? 5.676 14.414 4.098 1.00 95.62 113 TYR A N 1
ATOM 909 C CA . TYR A 1 113 ? 5.063 13.147 4.501 1.00 95.62 113 TYR A CA 1
ATOM 910 C C . TYR A 1 113 ? 5.268 12.856 5.998 1.00 95.62 113 TYR A C 1
ATOM 912 O O . TYR A 1 113 ? 5.120 11.709 6.427 1.00 95.62 113 TYR A O 1
ATOM 920 N N . ALA A 1 114 ? 5.646 13.857 6.804 1.00 96.50 114 ALA A N 1
ATOM 921 C CA . ALA A 1 114 ? 5.836 13.682 8.241 1.00 96.50 114 ALA A CA 1
ATOM 922 C C . ALA A 1 114 ? 4.494 13.531 8.981 1.00 96.50 114 ALA A C 1
ATOM 924 O O . ALA A 1 114 ? 3.431 13.908 8.477 1.00 96.50 114 ALA A O 1
ATOM 925 N N . ALA A 1 115 ? 4.529 13.001 10.206 1.00 94.69 115 ALA A N 1
ATOM 926 C CA . ALA A 1 115 ? 3.319 12.755 10.995 1.00 94.69 115 ALA A CA 1
ATOM 927 C C . ALA A 1 115 ? 2.546 14.052 11.297 1.00 94.69 115 ALA A C 1
ATOM 929 O O . ALA A 1 115 ? 1.318 14.054 11.314 1.00 94.69 115 ALA A O 1
ATOM 930 N N . GLU A 1 116 ? 3.263 15.160 11.484 1.00 95.94 116 GLU A N 1
ATOM 931 C CA . GLU A 1 116 ? 2.731 16.501 11.755 1.00 95.94 116 GLU A CA 1
ATOM 932 C C . GLU A 1 116 ? 2.113 17.156 10.505 1.00 95.94 116 GLU A C 1
ATOM 934 O O . GLU A 1 116 ? 1.349 18.131 10.582 1.00 95.94 116 GLU A O 1
ATOM 939 N N . GLU A 1 117 ? 2.459 16.625 9.334 1.00 97.06 117 GLU A N 1
ATOM 940 C CA . GLU A 1 117 ? 1.940 17.032 8.034 1.00 97.06 117 GLU A CA 1
ATOM 941 C C . GLU A 1 117 ? 0.784 16.133 7.588 1.00 97.06 117 GLU A C 1
ATOM 943 O O . GLU A 1 117 ? 0.009 16.548 6.732 1.00 97.06 117 GLU A O 1
ATOM 948 N N . CYS A 1 118 ? 0.616 14.948 8.185 1.00 96.50 118 CYS A N 1
ATOM 949 C CA . CYS A 1 118 ? -0.496 14.043 7.907 1.00 96.50 118 CYS A CA 1
ATOM 950 C C . CYS A 1 118 ? -1.828 14.692 8.300 1.00 96.50 118 CYS A C 1
ATOM 952 O O . CYS A 1 118 ? -1.969 15.265 9.383 1.00 96.50 118 CYS A O 1
ATOM 954 N N . ILE A 1 119 ? -2.832 14.558 7.438 1.00 95.00 119 ILE A N 1
ATOM 955 C CA . ILE A 1 119 ? -4.230 14.825 7.767 1.00 95.00 119 ILE A CA 1
ATOM 956 C C . ILE A 1 119 ? -4.706 13.625 8.600 1.00 95.00 119 ILE A C 1
ATOM 958 O O . ILE A 1 119 ? -4.700 12.507 8.083 1.00 95.00 119 ILE A O 1
ATOM 962 N N . PRO A 1 120 ? -5.063 13.795 9.887 1.00 94.25 120 PRO A N 1
ATOM 963 C CA . PRO A 1 120 ? -5.397 12.659 10.741 1.00 94.25 120 PRO A CA 1
ATOM 964 C C . PRO A 1 120 ? -6.627 11.904 10.238 1.00 94.25 120 PRO A C 1
ATOM 966 O O . PRO A 1 120 ? -7.656 12.521 9.948 1.00 94.25 120 PRO A O 1
ATOM 969 N N . LEU A 1 121 ? -6.544 10.573 10.207 1.00 91.19 121 LEU A N 1
ATOM 970 C CA . LEU A 1 121 ? -7.680 9.719 9.884 1.00 91.19 121 LEU A CA 1
ATOM 971 C C . LEU A 1 121 ? -8.583 9.638 11.114 1.00 91.19 121 LEU A C 1
ATOM 973 O O . LEU A 1 121 ? -8.173 9.149 12.165 1.00 91.19 121 LEU A O 1
ATOM 977 N N . ARG A 1 122 ? -9.804 10.161 10.978 1.00 91.31 122 ARG A N 1
ATOM 978 C CA . ARG A 1 122 ? -10.792 10.293 12.067 1.00 91.31 122 ARG A CA 1
ATOM 979 C C . ARG A 1 122 ? -12.046 9.455 11.864 1.00 91.31 122 ARG A C 1
ATOM 981 O O . ARG A 1 122 ? -12.893 9.410 12.747 1.00 91.31 122 ARG A O 1
ATOM 988 N N . ARG A 1 123 ? -12.192 8.857 10.688 1.00 85.56 123 ARG A N 1
ATOM 989 C CA . ARG A 1 123 ? -13.368 8.093 10.298 1.00 85.56 123 ARG A CA 1
ATOM 990 C C . ARG A 1 123 ? -13.000 6.625 10.257 1.00 85.56 123 ARG A C 1
ATOM 992 O O . ARG A 1 123 ? -12.059 6.263 9.559 1.00 85.56 123 ARG A O 1
ATOM 999 N N . SER A 1 124 ? -13.741 5.808 10.989 1.00 85.62 124 SER A N 1
ATOM 1000 C CA . SER A 1 124 ? -13.632 4.358 10.898 1.00 85.62 124 SER A CA 1
ATOM 1001 C C . SER A 1 124 ? -14.195 3.873 9.567 1.00 85.62 124 SER A C 1
ATOM 1003 O O . SER A 1 124 ? -15.237 4.350 9.106 1.00 85.62 124 SER A O 1
ATOM 1005 N N . GLY A 1 125 ? -13.510 2.926 8.935 1.00 81.25 125 GLY A N 1
ATOM 1006 C CA . GLY A 1 125 ? -13.884 2.496 7.599 1.00 81.25 125 GLY A CA 1
ATOM 1007 C C . GLY A 1 125 ? -12.912 1.527 6.950 1.00 81.25 125 GLY A C 1
ATOM 1008 O O . GLY A 1 125 ? -11.853 1.178 7.480 1.00 81.25 125 GLY A O 1
ATOM 1009 N N . LEU A 1 126 ? -13.322 1.078 5.768 1.00 78.38 126 LEU A N 1
ATOM 1010 C CA . LEU A 1 126 ? -12.493 0.311 4.853 1.00 78.38 126 LEU A CA 1
ATOM 1011 C C . LEU A 1 126 ? -11.994 1.258 3.768 1.00 78.38 126 LEU A C 1
ATOM 1013 O O . LEU A 1 126 ? -12.784 2.027 3.225 1.00 78.38 126 LEU A O 1
ATOM 1017 N N . ARG A 1 127 ? -10.715 1.137 3.404 1.00 78.19 127 ARG A N 1
ATOM 1018 C CA . ARG A 1 127 ? -10.086 1.922 2.334 1.00 78.19 127 ARG A CA 1
ATOM 1019 C C . ARG A 1 127 ? -10.098 3.429 2.603 1.00 78.19 127 ARG A C 1
ATOM 1021 O O . ARG A 1 127 ? -10.263 4.228 1.688 1.00 78.19 127 ARG A O 1
ATOM 1028 N N . GLU A 1 128 ? -9.869 3.829 3.847 1.00 85.19 128 GLU A N 1
ATOM 1029 C CA . GLU A 1 128 ? -9.725 5.247 4.166 1.00 85.19 128 GLU A CA 1
ATOM 1030 C C . GLU A 1 128 ? -8.403 5.766 3.581 1.00 85.19 128 GLU A C 1
ATOM 1032 O O . GLU A 1 128 ? -7.334 5.173 3.780 1.00 85.19 128 GLU A O 1
ATOM 1037 N N . ALA A 1 129 ? -8.498 6.843 2.800 1.00 87.31 129 ALA A N 1
ATOM 1038 C CA . ALA A 1 129 ? -7.364 7.433 2.105 1.00 87.31 129 ALA A CA 1
ATOM 1039 C C . ALA A 1 129 ? -6.453 8.182 3.085 1.00 87.31 129 ALA A C 1
ATOM 1041 O O . ALA A 1 129 ? -6.917 8.932 3.947 1.00 87.31 129 ALA A O 1
ATOM 1042 N N . ILE A 1 130 ? -5.143 8.007 2.923 1.00 89.75 130 ILE A N 1
ATOM 1043 C CA . ILE A 1 130 ? -4.139 8.757 3.678 1.00 89.75 130 ILE A CA 1
ATOM 1044 C C . ILE A 1 130 ? -3.721 9.979 2.862 1.00 89.75 130 ILE A C 1
ATOM 1046 O O . ILE A 1 130 ? -3.382 9.862 1.686 1.00 89.75 130 ILE A O 1
ATOM 1050 N N . GLY A 1 131 ? -3.703 11.146 3.504 1.00 92.06 131 GLY A N 1
ATOM 1051 C CA . GLY A 1 131 ? -3.218 12.383 2.904 1.00 92.06 131 GLY A CA 1
ATOM 1052 C C . GLY A 1 131 ? -2.391 13.210 3.880 1.00 92.06 131 GLY A C 1
ATOM 1053 O O . GLY A 1 131 ? -2.515 13.083 5.097 1.00 92.06 131 GLY A O 1
ATOM 1054 N N . TRP A 1 132 ? -1.575 14.094 3.326 1.00 95.38 132 TRP A N 1
ATOM 1055 C CA . TRP A 1 132 ? -0.769 15.090 4.018 1.00 95.38 132 TRP A CA 1
ATOM 1056 C C . TRP A 1 132 ? -1.135 16.489 3.514 1.00 95.38 132 TRP A C 1
ATOM 1058 O O . TRP A 1 132 ? -1.792 16.664 2.484 1.00 95.38 132 TRP A O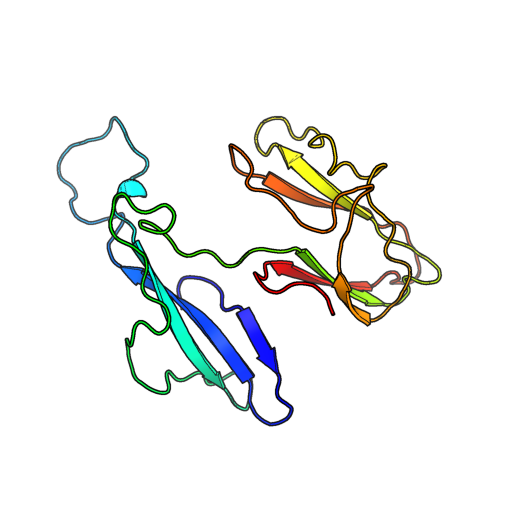 1
ATOM 1068 N N . LYS A 1 133 ? -0.737 17.521 4.252 1.00 95.12 133 LYS A N 1
ATOM 1069 C CA . LYS A 1 133 ? -0.969 18.921 3.885 1.00 95.12 133 LYS A CA 1
ATOM 1070 C C . LYS A 1 133 ? -0.391 19.190 2.494 1.00 95.12 133 LYS A C 1
ATOM 1072 O O . LYS A 1 133 ? 0.816 19.131 2.293 1.00 95.12 133 LYS A O 1
ATOM 1077 N N . GLY A 1 134 ? -1.271 19.476 1.536 1.00 89.25 134 GLY A N 1
ATOM 1078 C CA . GLY A 1 134 ? -0.895 19.734 0.144 1.00 89.25 134 GLY A CA 1
ATOM 1079 C C . GLY A 1 134 ? -0.511 18.496 -0.676 1.00 89.25 134 GLY A C 1
ATOM 1080 O O . GLY A 1 134 ? -0.117 18.664 -1.825 1.00 89.25 134 GLY A O 1
ATOM 1081 N N . ARG A 1 135 ? -0.633 17.272 -0.135 1.00 87.25 135 ARG A N 1
ATOM 1082 C CA . ARG A 1 135 ? -0.310 16.017 -0.837 1.00 87.25 135 ARG A CA 1
ATOM 1083 C C . ARG A 1 135 ? -1.334 14.929 -0.530 1.00 87.25 135 ARG A C 1
ATOM 1085 O O . ARG A 1 135 ? -1.408 14.435 0.587 1.00 87.25 135 ARG A O 1
ATOM 1092 N N . SER A 1 136 ? -2.104 14.508 -1.525 1.00 85.19 136 SER A N 1
ATOM 1093 C CA . SER A 1 136 ? -3.072 13.404 -1.399 1.00 85.19 136 SER A CA 1
ATOM 1094 C C . SER A 1 136 ? -2.536 12.060 -1.905 1.00 85.19 136 SER A C 1
ATOM 1096 O O . SER A 1 136 ? -3.266 11.073 -1.918 1.00 85.19 136 SER A O 1
ATOM 1098 N N . GLN A 1 137 ? -1.280 12.024 -2.355 1.00 83.62 137 GLN A N 1
ATOM 1099 C CA . GLN A 1 137 ? -0.634 10.859 -2.953 1.00 83.62 137 GLN A CA 1
ATOM 1100 C C . GLN A 1 137 ? 0.835 10.808 -2.536 1.00 83.62 137 GLN A C 1
ATOM 1102 O O . GLN A 1 137 ? 1.422 11.832 -2.182 1.00 83.62 137 GLN A O 1
ATOM 1107 N N . ILE A 1 138 ? 1.416 9.611 -2.586 1.00 82.56 138 ILE A N 1
ATOM 1108 C CA . ILE A 1 138 ? 2.849 9.408 -2.380 1.00 82.56 138 ILE A CA 1
ATOM 1109 C C . ILE A 1 138 ? 3.537 9.531 -3.738 1.00 82.56 138 ILE A C 1
ATOM 1111 O O . ILE A 1 138 ? 3.363 8.688 -4.612 1.00 82.56 138 ILE A O 1
ATOM 1115 N N . GLU A 1 139 ? 4.335 10.575 -3.902 1.00 85.38 139 GLU A N 1
ATOM 1116 C CA . GLU A 1 139 ? 5.194 10.757 -5.070 1.00 85.38 139 GLU A CA 1
ATOM 1117 C C . GLU A 1 139 ? 6.390 9.787 -5.035 1.00 85.38 139 GLU A C 1
ATOM 1119 O O . GLU A 1 139 ? 6.812 9.377 -3.944 1.00 85.38 139 GLU A O 1
ATOM 1124 N N . PRO A 1 140 ? 6.989 9.447 -6.194 1.00 81.06 140 PRO A N 1
ATOM 1125 C CA . PRO A 1 140 ? 8.187 8.616 -6.257 1.00 81.06 140 PRO A CA 1
ATOM 1126 C C . PRO A 1 140 ? 9.305 9.137 -5.348 1.00 81.06 140 PRO A C 1
ATOM 1128 O O . PRO A 1 140 ? 9.657 10.315 -5.379 1.00 81.06 140 PRO A O 1
ATOM 1131 N N . GLN A 1 141 ? 9.873 8.244 -4.539 1.00 83.38 141 GLN A N 1
ATOM 1132 C CA . GLN A 1 141 ? 10.957 8.564 -3.613 1.00 83.38 141 GLN A CA 1
ATOM 1133 C C . GLN A 1 141 ? 12.289 8.031 -4.160 1.00 83.38 141 GLN A C 1
ATOM 1135 O O . GLN A 1 141 ? 12.309 6.963 -4.773 1.00 83.38 141 GLN A O 1
ATOM 1140 N N . PRO A 1 142 ? 13.420 8.724 -3.928 1.00 77.44 142 PRO A N 1
ATOM 1141 C CA . PRO A 1 142 ? 14.727 8.341 -4.478 1.00 77.44 142 PRO A CA 1
ATOM 1142 C C . PRO A 1 142 ? 15.300 7.040 -3.886 1.00 77.44 142 PRO A C 1
ATOM 1144 O O . PRO A 1 142 ? 16.356 6.575 -4.313 1.00 77.44 142 PRO A O 1
ATOM 1147 N N . GLY A 1 143 ? 14.641 6.450 -2.890 1.00 79.38 143 GLY A N 1
ATOM 1148 C CA . GLY A 1 143 ? 15.060 5.207 -2.262 1.00 79.38 143 GLY A CA 1
ATOM 1149 C C . GLY A 1 143 ? 13.927 4.530 -1.491 1.00 79.38 143 GLY A C 1
ATOM 1150 O O . GLY A 1 143 ? 12.802 5.034 -1.471 1.00 79.38 143 GLY A O 1
ATOM 1151 N N . PRO A 1 144 ? 14.213 3.382 -0.851 1.00 79.69 144 PRO A N 1
ATOM 1152 C CA . PRO A 1 144 ? 13.234 2.675 -0.041 1.00 79.69 144 PRO A CA 1
ATOM 1153 C C . PRO A 1 144 ? 12.707 3.558 1.087 1.00 79.69 144 PRO A C 1
ATOM 1155 O O . PRO A 1 144 ? 13.467 4.276 1.743 1.00 79.69 144 PRO A O 1
ATOM 1158 N N . VAL A 1 145 ? 11.409 3.447 1.346 1.00 84.88 145 VAL A N 1
ATOM 1159 C CA . VAL A 1 145 ? 10.737 4.171 2.422 1.00 84.88 145 VAL A CA 1
ATOM 1160 C C . VAL A 1 145 ? 10.049 3.209 3.371 1.00 84.88 145 VAL A C 1
ATOM 1162 O O . VAL A 1 145 ? 9.629 2.118 2.990 1.00 84.88 145 VAL A O 1
ATOM 1165 N N . LEU A 1 146 ? 9.919 3.634 4.618 1.00 84.62 146 LEU A N 1
ATOM 1166 C CA . LEU A 1 146 ? 9.112 2.971 5.628 1.00 84.62 146 LEU A CA 1
ATOM 1167 C C . LEU A 1 146 ? 7.801 3.736 5.781 1.00 84.62 146 LEU A C 1
ATOM 1169 O O . LEU A 1 146 ? 7.827 4.956 5.928 1.00 84.62 146 LEU A O 1
ATOM 1173 N N . LEU A 1 147 ? 6.674 3.026 5.812 1.00 84.69 147 LEU A N 1
ATOM 1174 C CA . LEU A 1 147 ? 5.430 3.585 6.332 1.00 84.69 147 LEU A CA 1
ATOM 1175 C C . LEU A 1 147 ? 5.355 3.298 7.828 1.00 84.69 147 LEU A C 1
ATOM 1177 O O . LEU A 1 147 ? 5.398 2.142 8.248 1.00 84.69 147 LEU A O 1
ATOM 1181 N N . LYS A 1 148 ? 5.216 4.350 8.630 1.00 88.69 148 LYS A N 1
ATOM 1182 C CA . LYS A 1 148 ? 4.979 4.234 10.067 1.00 88.69 148 LYS A CA 1
ATOM 1183 C C . LYS A 1 148 ? 3.590 4.759 10.391 1.00 88.69 148 LYS A C 1
ATOM 1185 O O . LYS A 1 148 ? 3.264 5.901 10.080 1.00 88.69 148 LYS A O 1
ATOM 1190 N N . VAL A 1 149 ? 2.793 3.920 11.043 1.00 87.94 149 VAL A N 1
ATOM 1191 C CA . VAL A 1 149 ? 1.493 4.309 11.591 1.00 87.94 149 VAL A CA 1
ATOM 1192 C C . VAL A 1 149 ? 1.698 4.762 13.029 1.00 87.94 149 VAL A C 1
ATOM 1194 O O . VAL A 1 149 ? 2.245 4.025 13.848 1.00 87.94 149 VAL A O 1
ATOM 1197 N N . ASN A 1 150 ? 1.260 5.976 13.333 1.00 88.81 150 ASN A N 1
ATOM 1198 C CA . ASN A 1 150 ? 1.217 6.503 14.685 1.00 88.81 150 ASN A CA 1
ATOM 1199 C C . ASN A 1 150 ? -0.217 6.386 15.192 1.00 88.81 150 ASN A C 1
ATOM 1201 O O . ASN A 1 150 ? -1.139 6.986 14.640 1.00 88.81 150 ASN A O 1
ATOM 1205 N N . MET A 1 151 ? -0.390 5.600 16.245 1.00 85.56 151 MET A N 1
ATOM 1206 C CA . MET A 1 151 ? -1.668 5.381 16.907 1.00 85.56 151 MET A CA 1
ATOM 1207 C C . MET A 1 151 ? -1.472 5.471 18.412 1.00 85.56 151 MET A C 1
ATOM 1209 O O . MET A 1 151 ? -0.465 5.011 18.951 1.00 85.56 151 MET A O 1
ATOM 1213 N N . SER A 1 152 ? -2.441 6.068 19.087 1.00 83.50 152 SER A N 1
ATOM 1214 C CA . SER A 1 152 ? -2.525 6.091 20.539 1.00 83.50 152 SER A CA 1
ATOM 1215 C C . SER A 1 152 ? -3.913 5.621 20.925 1.00 83.50 152 SER A C 1
ATOM 1217 O O . SER A 1 152 ? -4.897 6.023 20.313 1.00 83.50 152 SER A O 1
ATOM 1219 N N . GLY A 1 153 ? -4.005 4.739 21.913 1.00 83.00 153 GLY A N 1
ATOM 1220 C CA . GLY A 1 153 ? -5.300 4.218 22.299 1.00 83.00 153 GLY A CA 1
ATOM 1221 C C . GLY A 1 153 ? -5.254 3.217 23.440 1.00 83.00 153 GLY A C 1
ATOM 1222 O O . GLY A 1 153 ? -4.200 2.944 24.015 1.00 83.00 153 GLY A O 1
ATOM 1223 N N . ARG A 1 154 ? -6.437 2.749 23.821 1.00 80.50 154 ARG A N 1
ATOM 1224 C CA . ARG A 1 154 ? -6.704 1.880 24.972 1.00 80.50 154 ARG A CA 1
ATOM 1225 C C . ARG A 1 154 ? -7.897 0.992 24.651 1.00 80.50 154 ARG A C 1
ATOM 1227 O O . ARG A 1 154 ? -8.608 1.243 23.682 1.00 80.50 154 ARG A O 1
ATOM 1234 N N . ASP A 1 155 ? -8.114 -0.035 25.464 1.00 81.69 155 ASP A N 1
ATOM 1235 C CA . ASP A 1 155 ? -9.296 -0.897 25.362 1.00 81.69 155 ASP A CA 1
ATOM 1236 C C . ASP A 1 155 ? -9.486 -1.490 23.943 1.00 81.69 155 ASP A C 1
ATOM 1238 O O . ASP A 1 155 ? -10.596 -1.567 23.427 1.00 81.69 155 ASP A O 1
ATOM 1242 N N . GLN A 1 156 ? -8.377 -1.899 23.306 1.00 75.00 156 GLN A N 1
ATOM 1243 C CA . GLN A 1 156 ? -8.312 -2.458 21.940 1.00 75.00 156 GLN A CA 1
ATOM 1244 C C . GLN A 1 156 ? -8.686 -1.490 20.797 1.00 75.00 156 GLN A C 1
ATOM 1246 O O . GLN A 1 156 ? -8.951 -1.935 19.681 1.00 75.00 156 GLN A O 1
ATOM 1251 N N . LYS A 1 157 ? -8.672 -0.172 21.037 1.00 73.31 157 LYS A N 1
ATOM 1252 C CA . LYS A 1 157 ? -8.875 0.860 20.005 1.00 73.31 157 LYS A CA 1
ATOM 1253 C C . LYS A 1 157 ? -7.677 1.814 19.911 1.00 73.31 157 LYS A C 1
ATOM 1255 O O . LYS A 1 157 ? -7.043 2.032 20.940 1.00 73.31 157 LYS A O 1
ATOM 1260 N N . PRO A 1 158 ? -7.384 2.401 18.732 1.00 83.12 158 PRO A N 1
ATOM 1261 C CA . PRO A 1 158 ? -7.999 2.082 17.446 1.00 83.12 158 PRO A CA 1
ATOM 1262 C C . PRO A 1 158 ? -7.508 0.714 16.952 1.00 83.12 158 PRO A C 1
ATOM 1264 O O . PRO A 1 158 ? -6.361 0.334 17.192 1.00 83.12 158 PRO A O 1
ATOM 1267 N N . ALA A 1 159 ? -8.372 -0.033 16.272 1.00 77.12 159 ALA A N 1
ATOM 1268 C CA . ALA A 1 159 ? -7.997 -1.304 15.667 1.00 77.12 159 ALA A CA 1
ATOM 1269 C C . ALA A 1 159 ? -7.555 -1.050 14.223 1.00 77.12 159 ALA A C 1
ATOM 1271 O O . ALA A 1 159 ? -8.358 -0.600 13.411 1.00 77.12 159 ALA A O 1
ATOM 1272 N N . LEU A 1 160 ? -6.288 -1.322 13.900 1.00 77.44 160 LEU A N 1
ATOM 1273 C CA . LEU A 1 160 ? -5.775 -1.303 12.528 1.00 77.44 160 LEU A CA 1
ATOM 1274 C C . LEU A 1 160 ? -5.791 -2.722 11.970 1.00 77.44 160 LEU A C 1
ATOM 1276 O O . LEU A 1 160 ? -5.074 -3.592 12.458 1.00 77.44 160 LEU A O 1
ATOM 1280 N N . TYR A 1 161 ? -6.579 -2.939 10.924 1.00 73.31 161 TYR A N 1
ATOM 1281 C CA . TYR A 1 161 ? -6.711 -4.246 10.287 1.00 73.31 161 TYR A CA 1
ATOM 1282 C C . TYR A 1 161 ? -5.778 -4.400 9.086 1.00 73.31 161 TYR A C 1
ATOM 1284 O O . TYR A 1 161 ? -5.219 -5.473 8.874 1.00 73.31 161 TYR A O 1
ATOM 1292 N N . ALA A 1 162 ? -5.611 -3.340 8.291 1.00 71.06 162 ALA A N 1
ATOM 1293 C CA . ALA A 1 162 ? -4.745 -3.355 7.116 1.00 71.06 162 ALA A CA 1
ATOM 1294 C C . ALA A 1 162 ? -4.220 -1.954 6.783 1.00 71.06 162 ALA A C 1
ATOM 1296 O O . ALA A 1 162 ? -4.936 -0.970 6.953 1.00 71.06 162 ALA A O 1
ATOM 1297 N N . LEU A 1 163 ? -2.998 -1.898 6.249 1.00 76.62 163 LEU A N 1
ATOM 1298 C CA . LEU A 1 163 ? -2.399 -0.750 5.568 1.00 76.62 163 LEU A CA 1
ATOM 1299 C C . LEU A 1 163 ? -1.873 -1.254 4.221 1.00 76.62 163 LEU A C 1
ATOM 1301 O O . LEU A 1 163 ? -1.107 -2.218 4.206 1.00 76.62 163 LEU A O 1
ATOM 1305 N N . TYR A 1 164 ? -2.274 -0.650 3.106 1.00 72.94 164 TYR A N 1
ATOM 1306 C CA . TYR A 1 164 ? -1.910 -1.168 1.787 1.00 72.94 164 TYR A CA 1
ATOM 1307 C C . TYR A 1 164 ? -1.678 -0.107 0.721 1.00 72.94 164 TYR A C 1
ATOM 1309 O O . TYR A 1 164 ? -2.295 0.948 0.733 1.00 72.94 164 TYR A O 1
ATOM 1317 N N . LEU A 1 165 ? -0.790 -0.512 -0.187 1.00 76.94 165 LEU A N 1
ATOM 1318 C CA . LEU A 1 165 ? -0.383 -0.022 -1.500 1.00 76.94 165 LEU A CA 1
ATOM 1319 C C . LEU A 1 165 ? -1.464 -0.070 -2.650 1.00 76.94 165 LEU A C 1
ATOM 1321 O O . LEU A 1 165 ? -1.953 -1.171 -2.863 1.00 76.94 165 LEU A O 1
ATOM 1325 N N . SER A 1 166 ? -1.880 0.949 -3.426 1.00 68.75 166 SER A N 1
ATOM 1326 C CA . SER A 1 166 ? -2.759 0.812 -4.634 1.00 68.75 166 SER A CA 1
ATOM 1327 C C . SER A 1 166 ? -2.485 1.883 -5.706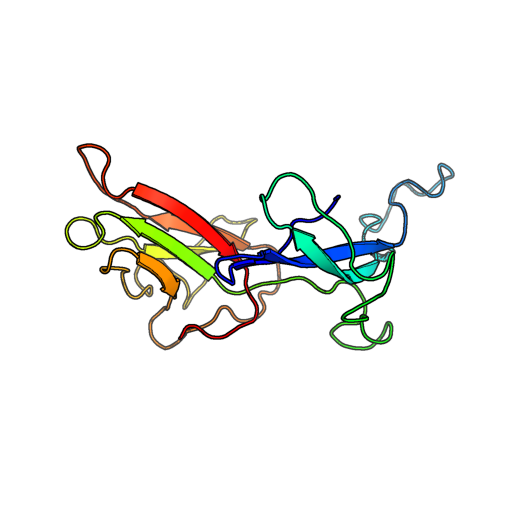 1.00 68.75 166 SER A C 1
ATOM 1329 O O . SER A 1 166 ? -1.996 2.909 -5.359 1.00 68.75 166 SER A O 1
ATOM 1331 N N . THR A 1 167 ? -2.756 1.764 -7.003 1.00 57.53 167 THR A N 1
ATOM 1332 C CA . THR A 1 167 ? -2.495 2.888 -7.954 1.00 57.53 167 THR A CA 1
ATOM 1333 C C . THR A 1 167 ? -3.726 3.746 -8.256 1.00 57.53 167 THR A C 1
ATOM 1335 O O . THR A 1 167 ? -3.650 4.719 -9.003 1.00 57.53 167 THR A O 1
ATOM 1338 N N . GLU A 1 168 ? -4.869 3.418 -7.655 1.00 56.72 168 GLU A N 1
ATOM 1339 C CA . GLU A 1 168 ? -6.134 4.119 -7.873 1.00 56.72 168 GLU A CA 1
ATOM 1340 C C . GLU A 1 168 ? -6.301 5.281 -6.881 1.00 56.72 168 GLU A C 1
ATOM 1342 O O . GLU A 1 168 ? -6.027 5.092 -5.688 1.00 56.72 168 GLU A O 1
ATOM 1347 N N . PRO A 1 169 ? -6.781 6.460 -7.319 1.00 56.50 169 PRO A N 1
ATOM 1348 C CA . PRO A 1 169 ? -7.115 7.546 -6.403 1.00 56.50 169 PRO A CA 1
ATOM 1349 C C . PRO A 1 169 ? -8.193 7.112 -5.394 1.00 56.50 169 PRO A C 1
ATOM 1351 O O . PRO A 1 169 ? -9.051 6.279 -5.696 1.00 56.50 169 PRO A O 1
ATOM 1354 N N . GLY A 1 170 ? -8.135 7.661 -4.176 1.00 57.22 170 GLY A N 1
ATOM 1355 C CA . GLY A 1 170 ? -9.192 7.478 -3.179 1.00 57.22 170 GLY A CA 1
ATOM 1356 C C . GLY A 1 170 ? -10.503 8.100 -3.665 1.00 57.22 170 GLY A C 1
ATOM 1357 O O . GLY A 1 170 ? -10.485 9.214 -4.186 1.00 57.22 170 GLY A O 1
ATOM 1358 N N . THR A 1 171 ? -11.605 7.358 -3.540 1.00 50.81 171 THR A N 1
ATOM 1359 C CA . THR A 1 171 ? -12.975 7.836 -3.807 1.00 50.81 171 THR A CA 1
ATOM 1360 C C . THR A 1 171 ? -13.470 8.766 -2.718 1.00 50.81 171 THR A C 1
ATOM 1362 O O . THR A 1 171 ? -13.241 8.409 -1.539 1.00 50.81 171 THR A O 1
#

Sequence (171 aa):
MHVGAAVWNRGNVLIGLYGQWHGSPLARRERVFLEGSGMERIRVDLGLVVSQDAIHWREPERERRFIPRGKEEDWDGSVLNQMNAFVNADGLEQYPLTVELRDYRSGRPIPGYAAEECIPLRRSGLREAIGWKGRSQIEPQPGPVLLKVNMSGRDQKPALYALYLSTEPGT

Radius of gyration: 19.0 Å; chains: 1; bounding box: 51×41×48 Å

Secondary structure (DSSP, 8-state):
--S-EEEEE-SS-EEEEEEEEES-TTS--SS--SS--SGGG-EEEEEEEEESSSSSEE-SSTT-EEE----TTSTTSSB-----EEEEEE-TTTS-BEEEEEETTT-PBPTTSSTTTEE-B-S-EEEEEPEETTBSS----SS-EEEEEE---BTTBSEEEEEEE-SSPP-

Foldseek 3Di:
DPFDWDWDDPPQKIKTKGWDKDDDLPPDPDDDPDDDPSLQPIATAIFIWMDRPVPDIDGPDPPDRPGGADPCPDPRNGYDDFFWKFWQKPPLQPKWKFKFKADPPPRHTDPQRHRVQWDTDRDHHGGHFTHGNVGSTDDDDPDDIDIDMDIDDDPCPTPTDDIDGHPDRRD